Protein AF-A0A5N4ALW7-F1 (afdb_monomer_lite)

Radius of gyration: 18.65 Å; chains: 1; bounding box: 46×39×46 Å

InterPro domains:
  IPR000571 Zinc finger, CCCH-type [PS50103] (1-26)
  IPR001841 Zinc finger, RING-type [PS50089] (107-152)
  IPR017907 Zinc finger, RING-type, conserved site [PS00518] (124-133)

Sequence (162 aa):
MPMCKHFLFSVCRRPENACKHYHRLLRCPTSCGKNLCKFFHLTEALFAEFCSQRRPFLQEIQEEVNRVAYAYLKEGDKELCSAVLTGGQCTAVQCLRCYPKHGLVVCKRCTSFLTRTNTYRLDCCHVVCGDCVEFLPVRVDALMLYECPVCKEYGLPIKLYG

Secondary structure (DSSP, 8-state):
--B-HHHHTT---S-GGG-SSBSS--B-SS---GGG-SSB---HHHHHHHHTT-SSPPHHHHHHHHHHHHHHHTTS-TT--THHHHT-----TT-TTTS--TT--B-TTT-PBP-GGGEEE-TTS-EEEHHHHHT-S---TT--PEEPTTT--EEPPEES--

Foldseek 3Di:
DAADPCLLLVNDPDDQVRDPHHNDAAADPDPDDQQQDLHAPDDPVLVVVLVVVDPDHDPNNLVRLVRNNCNVCVVPPLQGFSCSVNVHDGPRCNHSQPHPPVPWDAALPPRHTDDLQFWWAWPVRDIHGVVLQVPQPDDDDPDSWDQRSPPRDTGDTHRPHD

Organism: Photinus pyralis (NCBI:txid7054)

Structure (mmCIF, N/CA/C/O backbone):
data_AF-A0A5N4ALW7-F1
#
_entry.id   AF-A0A5N4ALW7-F1
#
loop_
_atom_site.group_PDB
_atom_site.id
_atom_site.type_symbol
_atom_site.label_atom_id
_atom_site.label_alt_id
_atom_site.label_comp_id
_atom_site.label_asym_id
_atom_site.label_entity_id
_atom_site.label_seq_id
_atom_site.pdbx_PDB_ins_code
_atom_site.Cartn_x
_atom_site.Cartn_y
_atom_site.Cartn_z
_atom_site.occupancy
_atom_site.B_iso_or_equiv
_atom_site.auth_seq_id
_atom_site.auth_comp_id
_atom_site.auth_asym_id
_atom_site.auth_atom_id
_atom_site.pdbx_PDB_model_num
ATOM 1 N N . MET A 1 1 ? -16.298 13.233 4.092 1.00 70.56 1 MET A N 1
ATOM 2 C CA . MET A 1 1 ? -16.399 11.809 3.691 1.00 70.56 1 MET A CA 1
ATOM 3 C C . MET A 1 1 ? -15.208 11.050 4.276 1.00 70.56 1 MET A C 1
ATOM 5 O O . MET A 1 1 ? -14.123 11.626 4.279 1.00 70.56 1 MET A O 1
ATOM 9 N N . PRO A 1 2 ? -15.375 9.832 4.817 1.00 82.44 2 PRO A N 1
ATOM 10 C CA . PRO A 1 2 ? -14.267 9.087 5.408 1.00 82.44 2 PRO A CA 1
ATOM 11 C C . PRO A 1 2 ? -13.330 8.486 4.349 1.00 82.44 2 PRO A C 1
ATOM 13 O O . PRO A 1 2 ? -13.699 8.311 3.183 1.00 82.44 2 PRO A O 1
ATOM 16 N N . MET A 1 3 ? -12.106 8.169 4.771 1.00 88.56 3 MET A N 1
ATOM 17 C CA . MET A 1 3 ? -11.134 7.423 3.970 1.00 88.56 3 MET A CA 1
ATOM 18 C C . MET A 1 3 ? -11.633 5.993 3.725 1.00 88.56 3 MET A C 1
ATOM 20 O O . MET A 1 3 ? -12.263 5.381 4.588 1.00 88.56 3 MET A O 1
ATOM 24 N N . CYS A 1 4 ? -11.370 5.446 2.540 1.00 86.44 4 CYS A N 1
ATOM 25 C CA . CYS A 1 4 ? -11.761 4.079 2.220 1.00 86.44 4 CYS A CA 1
ATOM 26 C C . CYS A 1 4 ? -10.874 3.084 2.980 1.00 86.44 4 CYS A C 1
ATOM 28 O O . CYS A 1 4 ? -9.683 2.973 2.695 1.00 86.44 4 CYS A O 1
ATOM 30 N N . LYS A 1 5 ? -11.457 2.302 3.900 1.00 85.81 5 LYS A N 1
ATOM 31 C CA . LYS A 1 5 ? -10.729 1.239 4.619 1.00 85.81 5 LYS A CA 1
ATOM 32 C C . LYS A 1 5 ? -10.062 0.258 3.651 1.00 85.81 5 LYS A C 1
ATOM 34 O O . LYS A 1 5 ? -8.880 -0.030 3.762 1.00 85.81 5 LYS A O 1
ATOM 39 N N . HIS A 1 6 ? -10.776 -0.183 2.617 1.00 81.81 6 HIS A N 1
ATOM 40 C CA . HIS A 1 6 ? -10.213 -1.115 1.644 1.00 81.81 6 HIS A CA 1
ATOM 41 C C . HIS A 1 6 ? -9.085 -0.476 0.828 1.00 81.81 6 HIS A C 1
ATOM 43 O O . HIS A 1 6 ? -8.179 -1.187 0.417 1.00 81.81 6 HIS A O 1
ATOM 49 N N . PHE A 1 7 ? -9.111 0.836 0.578 1.00 83.50 7 PHE A N 1
ATOM 50 C CA . PHE A 1 7 ? -7.995 1.532 -0.070 1.00 83.50 7 PHE A CA 1
ATOM 51 C C . PHE A 1 7 ? -6.775 1.552 0.850 1.00 83.50 7 PHE A C 1
ATOM 53 O O . PHE A 1 7 ? -5.692 1.162 0.423 1.00 83.50 7 PHE A O 1
ATOM 60 N N . LEU A 1 8 ? -6.979 1.925 2.118 1.00 82.75 8 LEU A N 1
ATOM 61 C CA . LEU A 1 8 ? -5.936 1.968 3.139 1.00 82.75 8 LEU A CA 1
ATOM 62 C C . LEU A 1 8 ? -5.207 0.614 3.230 1.00 82.75 8 LEU A C 1
ATOM 64 O O . LEU A 1 8 ? -3.989 0.556 3.137 1.00 82.75 8 LEU A O 1
ATOM 68 N N . PHE A 1 9 ? -5.948 -0.493 3.272 1.00 78.12 9 PHE A N 1
ATOM 69 C CA . PHE A 1 9 ? -5.384 -1.849 3.302 1.00 78.12 9 PHE A CA 1
ATOM 70 C C . PHE A 1 9 ? -5.047 -2.436 1.911 1.00 78.12 9 PHE A C 1
ATOM 72 O O . PHE A 1 9 ? -4.796 -3.635 1.779 1.00 78.12 9 PHE A O 1
ATOM 79 N N . SER A 1 10 ? -5.031 -1.610 0.859 1.00 74.75 10 SER A N 1
ATOM 80 C CA . SER A 1 10 ? -4.693 -1.982 -0.529 1.00 74.75 10 SER A CA 1
ATOM 81 C C . SER A 1 10 ? -5.522 -3.137 -1.118 1.00 74.75 10 SER A C 1
ATOM 83 O O . SER A 1 10 ? -5.026 -3.957 -1.892 1.00 74.75 10 SER A O 1
ATOM 85 N N . VAL A 1 11 ? -6.798 -3.211 -0.751 1.00 71.69 11 VAL A N 1
ATOM 86 C CA . VAL A 1 11 ? -7.772 -4.214 -1.210 1.00 71.69 11 VAL A CA 1
ATOM 87 C C . VAL A 1 11 ? -8.839 -3.612 -2.133 1.00 71.69 11 VAL A C 1
ATOM 89 O O . VAL A 1 11 ? -9.456 -4.336 -2.914 1.00 71.69 11 VAL A O 1
ATOM 92 N N . CYS A 1 12 ? -9.085 -2.297 -2.068 1.00 77.44 12 CYS A N 1
ATOM 93 C CA . CYS A 1 12 ? -10.112 -1.660 -2.892 1.00 77.44 12 CYS A CA 1
ATOM 94 C C . CYS A 1 12 ? -9.724 -1.712 -4.372 1.00 77.44 12 CYS A C 1
ATOM 96 O O . CYS A 1 12 ? -8.645 -1.265 -4.751 1.00 77.44 12 CYS A O 1
ATOM 98 N N . ARG A 1 13 ? -10.626 -2.236 -5.208 1.00 75.44 13 ARG A N 1
ATOM 99 C CA . ARG A 1 13 ? -10.452 -2.333 -6.670 1.00 75.44 13 ARG A CA 1
ATOM 100 C C . ARG A 1 13 ? -11.361 -1.399 -7.460 1.00 75.44 13 ARG A C 1
ATOM 102 O O . ARG A 1 13 ? -11.308 -1.389 -8.683 1.00 75.44 13 ARG A O 1
ATOM 109 N N . ARG A 1 14 ? -12.233 -0.654 -6.777 1.00 73.62 14 ARG A N 1
ATOM 110 C CA . ARG A 1 14 ? -13.138 0.281 -7.448 1.00 73.62 14 ARG A CA 1
ATOM 111 C C . ARG A 1 14 ? -12.319 1.453 -8.001 1.00 73.62 14 ARG A C 1
ATOM 113 O O . ARG A 1 14 ? -11.417 1.910 -7.298 1.00 73.62 14 ARG A O 1
ATOM 120 N N . PRO A 1 15 ? -12.635 1.966 -9.199 1.00 73.00 15 PRO A N 1
ATOM 121 C CA . PRO A 1 15 ? -12.159 3.278 -9.623 1.00 73.00 15 PRO A CA 1
ATOM 122 C C . PRO A 1 15 ? -12.505 4.327 -8.559 1.00 73.00 15 PRO A C 1
ATOM 124 O O . PRO A 1 15 ? -13.535 4.198 -7.893 1.00 73.00 15 PRO A O 1
ATOM 127 N N . GLU A 1 16 ? -11.674 5.358 -8.396 1.00 71.62 16 GLU A N 1
ATOM 128 C CA . GLU A 1 16 ? -11.880 6.396 -7.372 1.00 71.62 16 GLU A CA 1
ATOM 129 C C . GLU A 1 16 ? -13.285 7.011 -7.456 1.00 71.62 16 GLU A C 1
ATOM 131 O O . GLU A 1 16 ? -14.008 7.048 -6.463 1.00 71.62 16 GLU A O 1
ATOM 136 N N . ASN A 1 17 ? -13.732 7.326 -8.672 1.00 72.75 17 ASN A N 1
ATOM 137 C CA . ASN A 1 17 ? -15.044 7.919 -8.946 1.00 72.75 17 ASN A CA 1
ATOM 138 C C . ASN A 1 17 ? -16.230 6.969 -8.673 1.00 72.75 17 ASN A C 1
ATOM 140 O O . ASN A 1 17 ? -17.378 7.401 -8.666 1.00 72.75 17 ASN A O 1
ATOM 144 N N . ALA A 1 18 ? -15.972 5.676 -8.450 1.00 81.38 18 ALA A N 1
ATOM 145 C CA . ALA A 1 18 ? -16.978 4.658 -8.139 1.00 81.38 18 ALA A CA 1
ATOM 146 C C . ALA A 1 18 ? -16.963 4.234 -6.657 1.00 81.38 18 ALA A C 1
ATOM 148 O O . ALA A 1 18 ? -17.799 3.435 -6.214 1.00 81.38 18 ALA A O 1
ATOM 149 N N . CYS A 1 19 ? -16.005 4.724 -5.865 1.00 84.56 19 CYS A N 1
ATOM 150 C CA . CYS A 1 19 ? -15.949 4.456 -4.438 1.00 84.56 19 CYS A CA 1
ATOM 151 C C . CYS A 1 19 ? -16.694 5.539 -3.652 1.00 84.56 19 CYS A C 1
ATOM 153 O O . CYS A 1 19 ? -16.431 6.725 -3.793 1.00 84.56 19 CYS A O 1
ATOM 155 N N . LYS A 1 20 ? -17.576 5.130 -2.731 1.00 87.62 20 LYS A N 1
ATOM 156 C CA . LYS A 1 20 ? -18.290 6.051 -1.820 1.00 87.62 20 LYS A CA 1
ATOM 157 C C . LYS A 1 20 ? -17.381 6.693 -0.752 1.00 87.62 20 LYS A C 1
ATOM 159 O O . LYS A 1 20 ? -17.867 7.354 0.156 1.00 87.62 20 LYS A O 1
ATOM 164 N N . HIS A 1 21 ? -16.077 6.434 -0.810 1.00 88.81 21 HIS A N 1
ATOM 165 C CA . HIS A 1 21 ? -15.081 6.816 0.184 1.00 88.81 21 HIS A CA 1
ATOM 166 C C . HIS A 1 21 ? -13.831 7.340 -0.523 1.00 88.81 21 HIS A C 1
ATOM 168 O O . HIS A 1 21 ? -13.524 6.907 -1.631 1.00 88.81 21 HIS A O 1
ATOM 174 N N . TYR A 1 22 ? -13.074 8.219 0.132 1.00 87.69 22 TYR A N 1
ATOM 175 C CA . TYR A 1 22 ? -11.871 8.794 -0.472 1.00 87.69 22 TYR A CA 1
ATOM 176 C C . TYR A 1 22 ? -10.744 7.761 -0.626 1.00 87.69 22 TYR A C 1
ATOM 178 O O . TYR A 1 22 ? -10.418 7.047 0.327 1.00 87.69 22 TYR A O 1
ATOM 186 N N . HIS A 1 23 ? -10.114 7.725 -1.806 1.00 85.56 23 HIS A N 1
ATOM 187 C CA . HIS A 1 23 ? -8.913 6.934 -2.115 1.00 85.56 23 HIS A CA 1
ATOM 188 C C . HIS A 1 23 ? -7.633 7.752 -1.911 1.00 85.56 23 HIS A C 1
ATOM 190 O O . HIS A 1 23 ? -6.752 7.816 -2.760 1.00 85.56 23 HIS A O 1
ATOM 196 N N . ARG A 1 24 ? -7.537 8.412 -0.758 1.00 86.19 24 ARG A N 1
ATOM 197 C CA . ARG A 1 24 ? -6.357 9.181 -0.365 1.00 86.19 24 ARG A CA 1
ATOM 198 C C . ARG A 1 24 ? -6.182 9.138 1.139 1.00 86.19 24 ARG A C 1
ATOM 200 O O . ARG A 1 24 ? -7.160 9.025 1.878 1.00 86.19 24 ARG A O 1
ATOM 207 N N . LEU A 1 25 ? -4.934 9.246 1.575 1.00 88.12 25 LEU A N 1
ATOM 208 C CA . LEU A 1 25 ? -4.594 9.395 2.983 1.00 88.12 25 LEU A CA 1
ATOM 209 C C . LEU A 1 25 ? -5.101 10.759 3.462 1.00 88.12 25 LEU A C 1
ATOM 211 O O . LEU A 1 25 ? -4.984 11.755 2.751 1.00 88.12 25 LEU A O 1
ATOM 215 N N . LEU A 1 26 ? -5.689 10.806 4.656 1.00 90.38 26 LEU A N 1
ATOM 216 C CA . LEU A 1 26 ? -6.284 12.023 5.208 1.00 90.38 26 LEU A CA 1
ATOM 217 C C . LEU A 1 26 ? -5.736 12.287 6.607 1.00 90.38 26 LEU A C 1
ATOM 219 O O . LEU A 1 26 ? -5.780 11.407 7.474 1.00 90.38 26 LEU A O 1
ATOM 223 N N . ARG A 1 27 ? -5.262 13.515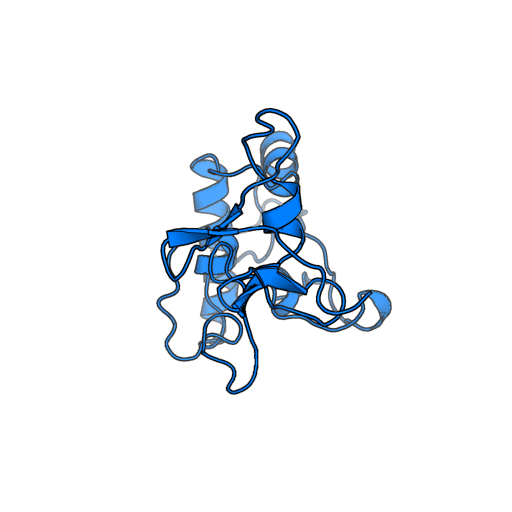 6.828 1.00 92.44 27 ARG A N 1
ATOM 224 C CA . ARG A 1 27 ? -4.917 14.018 8.161 1.00 92.44 27 ARG A CA 1
ATOM 225 C C . ARG A 1 27 ? -6.181 14.297 8.960 1.00 92.44 27 ARG A C 1
ATOM 227 O O . ARG A 1 27 ? -7.237 14.577 8.389 1.00 92.44 27 ARG A O 1
ATOM 234 N N . CYS A 1 28 ? -6.075 14.215 10.280 1.00 91.25 28 CYS A N 1
ATOM 235 C CA . CYS A 1 28 ? -7.176 14.618 11.135 1.00 91.25 28 CYS A CA 1
ATOM 236 C C . CYS A 1 28 ? -7.345 16.144 11.061 1.00 91.25 28 CYS A C 1
ATOM 238 O O . CYS A 1 28 ? -6.364 16.859 11.266 1.00 91.25 28 CYS A O 1
ATOM 240 N N . PRO A 1 29 ? -8.554 16.652 10.769 1.00 82.25 29 PRO A N 1
ATOM 241 C CA . PRO A 1 29 ? -8.794 18.090 10.666 1.00 82.25 29 PRO A CA 1
ATOM 242 C C . PRO A 1 29 ? -8.899 18.788 12.031 1.00 82.25 29 PRO A C 1
ATOM 244 O O . PRO A 1 29 ? -8.863 20.012 12.087 1.00 82.25 29 PRO A O 1
ATOM 247 N N . THR A 1 30 ? -9.051 18.040 13.126 1.00 78.81 30 THR A N 1
ATOM 248 C CA . THR A 1 30 ? -9.220 18.575 14.483 1.00 78.81 30 THR A CA 1
ATOM 249 C C . THR A 1 30 ? -8.325 17.837 15.478 1.00 78.81 30 THR A C 1
ATOM 251 O O . THR A 1 30 ? -8.015 16.661 15.296 1.00 78.81 30 THR A O 1
ATOM 254 N N . SER A 1 31 ? -7.926 18.498 16.569 1.00 66.75 31 SER A N 1
ATOM 255 C CA . SER A 1 31 ? -7.307 17.820 17.720 1.00 66.75 31 SER A CA 1
ATOM 256 C C . SER A 1 31 ? -8.360 16.982 18.445 1.00 66.75 31 SER A C 1
ATOM 258 O O . SER A 1 31 ? -8.981 17.431 19.404 1.00 66.75 31 SER A O 1
ATOM 260 N N . CYS A 1 32 ? -8.615 15.778 17.939 1.00 82.94 32 CYS A N 1
ATOM 261 C CA . CYS A 1 32 ? -9.591 14.853 18.503 1.00 82.94 32 CYS A CA 1
ATOM 262 C C . CYS A 1 32 ? -8.941 13.830 19.454 1.00 82.94 32 CYS A C 1
ATOM 264 O O . CYS A 1 32 ? -7.716 13.699 19.530 1.00 82.94 32 CYS A O 1
ATOM 266 N N . GLY A 1 33 ? -9.773 13.075 20.181 1.00 71.88 33 GLY A N 1
ATOM 267 C CA . GLY A 1 33 ? -9.326 11.964 21.023 1.00 71.88 33 GLY A CA 1
ATOM 268 C C . GLY A 1 33 ? -8.601 10.902 20.190 1.00 71.88 33 GLY A C 1
ATOM 269 O O . GLY A 1 33 ? -9.222 10.167 19.421 1.00 71.88 33 GLY A O 1
ATOM 270 N N . LYS A 1 34 ? -7.272 10.830 20.335 1.00 74.56 34 LYS A N 1
ATOM 271 C CA . LYS A 1 34 ? -6.377 10.122 19.407 1.00 74.56 34 LYS A CA 1
ATOM 272 C C . LYS A 1 34 ? -6.687 8.633 19.227 1.00 74.56 34 LYS A C 1
ATOM 274 O O . LYS A 1 34 ? -6.457 8.097 18.152 1.00 74.56 34 LYS A O 1
ATOM 279 N N . ASN A 1 35 ? -7.228 7.957 20.235 1.00 77.50 35 ASN A N 1
ATOM 280 C CA . ASN A 1 35 ? -7.184 6.492 20.305 1.00 77.50 35 ASN A CA 1
ATOM 281 C C . ASN A 1 35 ? -7.998 5.760 19.224 1.00 77.50 35 ASN A C 1
ATOM 283 O O . ASN A 1 35 ? -7.556 4.717 18.756 1.00 77.50 35 ASN A O 1
ATOM 287 N N . LEU A 1 36 ? -9.148 6.294 18.795 1.00 85.25 36 LEU A N 1
ATOM 288 C CA . LEU A 1 36 ? -10.017 5.651 17.788 1.00 85.25 36 LEU A CA 1
ATOM 289 C C . LEU A 1 36 ? -10.216 6.496 16.524 1.00 85.25 36 LEU A C 1
ATOM 291 O O . LEU A 1 36 ? -11.057 6.187 15.680 1.00 85.25 36 LEU A O 1
ATOM 295 N N . CYS A 1 37 ? -9.437 7.565 16.369 1.00 89.38 37 CYS A N 1
ATOM 296 C CA . CYS A 1 37 ? -9.499 8.398 15.180 1.00 89.38 37 CYS A CA 1
ATOM 297 C C . CYS A 1 37 ? -9.000 7.634 13.946 1.00 89.38 37 CYS A C 1
ATOM 299 O O . CYS A 1 37 ? -7.896 7.092 13.937 1.00 89.38 37 CYS A O 1
ATOM 301 N N . LYS A 1 38 ? -9.780 7.641 12.868 1.00 89.00 38 LYS A N 1
ATOM 302 C CA . LYS A 1 38 ? -9.446 6.962 11.603 1.00 89.00 38 LYS A CA 1
ATOM 303 C C . LYS A 1 38 ? -8.605 7.809 10.640 1.00 89.00 38 LYS A C 1
ATOM 305 O O . LYS A 1 38 ? -8.405 7.423 9.488 1.00 89.00 38 LYS A O 1
ATOM 310 N N . PHE A 1 39 ? -8.159 8.970 11.103 1.00 91.56 39 PHE A N 1
ATOM 311 C CA . PHE A 1 39 ? -7.338 9.923 10.365 1.00 91.56 39 PHE A CA 1
ATOM 312 C C . PHE A 1 39 ? -5.941 9.994 10.975 1.00 91.56 39 PHE A C 1
ATOM 314 O O . PHE A 1 39 ? -5.783 9.702 12.158 1.00 91.56 39 PHE A O 1
ATOM 321 N N . PHE A 1 40 ? -4.950 10.403 10.185 1.00 91.50 40 PHE A N 1
ATOM 322 C CA . PHE A 1 40 ? -3.561 10.511 10.635 1.00 91.50 40 PHE A CA 1
ATOM 323 C C . PHE A 1 40 ? -3.320 11.807 11.429 1.00 91.50 40 PHE A C 1
ATOM 325 O O . PHE A 1 40 ? -3.616 12.903 10.954 1.00 91.50 40 PHE A O 1
ATOM 332 N N . HIS A 1 41 ? -2.730 11.691 12.613 1.00 92.94 41 HIS A N 1
ATOM 333 C CA . HIS A 1 41 ? -2.272 12.761 13.501 1.00 92.94 41 HIS A CA 1
ATOM 334 C C . HIS A 1 41 ? -0.778 13.046 13.322 1.00 92.94 41 HIS A C 1
ATOM 336 O O . HIS A 1 41 ? -0.041 13.212 14.289 1.00 92.94 41 HIS A O 1
ATOM 342 N N . LEU A 1 42 ? -0.332 13.096 12.070 1.00 91.19 42 LEU A N 1
ATOM 343 C CA . LEU A 1 42 ? 1.032 13.477 11.731 1.00 91.19 42 LEU A CA 1
ATOM 344 C C . LEU A 1 42 ? 1.132 14.996 11.552 1.00 91.19 42 LEU A C 1
ATOM 346 O O . LEU A 1 42 ? 0.186 15.657 11.089 1.00 91.19 42 LEU A O 1
ATOM 350 N N . THR A 1 43 ? 2.302 15.544 11.887 1.00 91.81 43 THR A N 1
ATOM 351 C CA . THR A 1 43 ? 2.687 16.893 11.456 1.00 91.81 43 THR A CA 1
ATOM 352 C C . THR A 1 43 ? 2.712 16.951 9.929 1.00 91.81 43 THR A C 1
ATOM 354 O O . THR A 1 43 ? 2.691 15.926 9.249 1.00 91.81 43 THR A O 1
ATOM 357 N N . GLU A 1 44 ? 2.721 18.153 9.362 1.00 91.19 44 GLU A N 1
ATOM 358 C CA . GLU A 1 44 ? 2.725 18.300 7.906 1.00 91.19 44 GLU A CA 1
ATOM 359 C C . GLU A 1 44 ? 3.962 17.664 7.263 1.00 91.19 44 GLU A C 1
ATOM 361 O O . GLU A 1 44 ? 3.826 16.921 6.294 1.00 91.19 44 GLU A O 1
ATOM 366 N N . ALA A 1 45 ? 5.134 17.858 7.874 1.00 90.38 45 ALA A N 1
ATOM 367 C CA . ALA A 1 45 ? 6.387 17.256 7.429 1.00 90.38 45 ALA A CA 1
ATOM 368 C C . ALA A 1 45 ? 6.335 15.718 7.459 1.00 90.38 45 ALA A C 1
ATOM 370 O O . ALA A 1 45 ? 6.583 15.075 6.441 1.00 90.38 45 ALA A O 1
ATOM 371 N N . LEU A 1 46 ? 5.923 15.125 8.586 1.00 90.25 46 LEU A N 1
ATOM 372 C CA . LEU A 1 46 ? 5.826 13.665 8.723 1.00 90.25 46 LEU A CA 1
ATOM 373 C C . LEU A 1 46 ? 4.753 13.070 7.806 1.00 90.25 46 LEU A C 1
ATOM 375 O O . LEU A 1 46 ? 4.901 11.960 7.301 1.00 90.25 46 LEU A 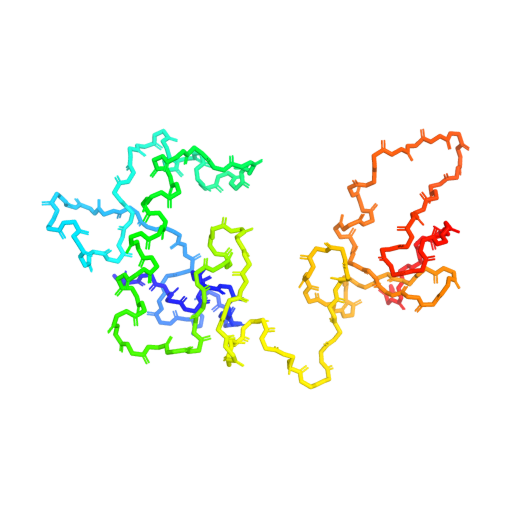O 1
ATOM 379 N N . PHE A 1 47 ? 3.661 13.799 7.567 1.00 91.19 47 PHE A N 1
ATOM 380 C CA . PHE A 1 47 ? 2.620 13.355 6.650 1.00 91.19 47 PHE A CA 1
ATOM 381 C C . PHE A 1 47 ? 3.085 13.396 5.191 1.00 91.19 47 PHE A C 1
ATOM 383 O O . PHE A 1 47 ? 2.761 12.485 4.430 1.00 91.19 47 PHE A O 1
ATOM 390 N N . ALA A 1 48 ? 3.856 14.414 4.801 1.00 87.94 48 ALA A N 1
ATOM 391 C CA . ALA A 1 48 ? 4.471 14.488 3.479 1.00 87.94 48 ALA A CA 1
ATOM 392 C C . ALA A 1 48 ? 5.476 13.343 3.274 1.00 87.94 48 ALA A C 1
ATOM 394 O O . ALA A 1 48 ? 5.442 12.667 2.243 1.00 87.94 48 ALA A O 1
ATOM 395 N N . GLU A 1 49 ? 6.301 13.059 4.284 1.00 85.50 49 GLU A N 1
ATOM 396 C CA . GLU A 1 49 ? 7.216 11.917 4.274 1.00 85.50 49 GLU A CA 1
ATOM 397 C C . GLU A 1 49 ? 6.459 10.589 4.136 1.00 85.50 49 GLU A C 1
ATOM 399 O O . GLU A 1 49 ? 6.763 9.791 3.248 1.00 85.50 49 GLU A O 1
ATOM 404 N N . PHE A 1 50 ? 5.404 10.388 4.929 1.00 85.12 50 PHE A N 1
ATOM 405 C CA . PHE A 1 50 ? 4.539 9.212 4.838 1.00 85.12 50 PHE A CA 1
ATOM 406 C C . PHE A 1 50 ? 3.926 9.046 3.437 1.00 85.12 50 PHE A C 1
ATOM 408 O O . PHE A 1 50 ? 3.962 7.952 2.866 1.00 85.12 50 PHE A O 1
ATOM 415 N N . CYS A 1 51 ? 3.416 10.133 2.847 1.00 81.69 51 CYS A N 1
ATOM 416 C CA . CYS A 1 51 ? 2.856 10.133 1.493 1.00 81.69 51 CYS A CA 1
ATOM 417 C C . CYS A 1 51 ? 3.899 9.813 0.413 1.00 81.69 51 CYS A C 1
ATOM 419 O O . CYS A 1 51 ? 3.541 9.233 -0.609 1.00 81.69 51 CYS A O 1
ATOM 421 N N . SER A 1 52 ? 5.177 10.135 0.642 1.00 77.38 52 SER A N 1
ATOM 422 C CA . SER A 1 52 ? 6.272 9.794 -0.277 1.00 77.38 52 SER A CA 1
ATOM 423 C C . SER A 1 52 ? 6.605 8.294 -0.311 1.00 77.38 52 SER A C 1
ATOM 425 O O . SER A 1 52 ? 7.380 7.858 -1.158 1.00 77.38 52 SER A O 1
ATOM 427 N N . GLN A 1 53 ? 6.028 7.501 0.605 1.00 68.44 53 GLN A N 1
ATOM 428 C CA . GLN A 1 53 ? 6.207 6.050 0.743 1.00 68.44 53 GLN A CA 1
ATOM 429 C C . GLN A 1 53 ? 7.663 5.575 0.891 1.00 68.44 53 GLN A C 1
ATOM 431 O O . GLN A 1 53 ? 7.923 4.375 0.774 1.00 68.44 53 GLN A O 1
ATOM 436 N N . ARG A 1 54 ? 8.609 6.466 1.212 1.00 67.25 54 ARG A N 1
ATOM 437 C CA . ARG A 1 54 ? 9.992 6.085 1.523 1.00 67.25 54 ARG A CA 1
ATOM 438 C C . ARG A 1 54 ? 9.999 5.192 2.768 1.00 67.25 54 ARG A C 1
ATOM 440 O O . ARG A 1 54 ? 9.496 5.573 3.820 1.00 67.25 54 ARG A O 1
ATOM 447 N N . ARG A 1 55 ? 10.494 3.963 2.612 1.00 66.25 55 ARG A N 1
ATOM 448 C CA . ARG A 1 55 ? 10.664 2.978 3.690 1.00 66.25 55 ARG A CA 1
ATOM 449 C C . ARG A 1 55 ? 12.159 2.830 4.012 1.00 66.25 55 ARG A C 1
ATOM 451 O O . ARG A 1 55 ? 12.960 2.947 3.084 1.00 66.25 55 ARG A O 1
ATOM 458 N N . PRO A 1 56 ? 12.535 2.504 5.263 1.00 69.62 56 PRO A N 1
ATOM 459 C CA . PRO A 1 56 ? 11.671 2.319 6.437 1.00 69.62 56 PRO A CA 1
ATOM 460 C C . PRO A 1 56 ? 11.064 3.641 6.927 1.00 69.62 56 PRO A C 1
ATOM 462 O O . PRO A 1 56 ? 11.595 4.710 6.649 1.00 69.62 56 PRO A O 1
ATOM 465 N N . PHE A 1 57 ? 9.931 3.566 7.624 1.00 75.69 57 PHE A N 1
ATOM 466 C CA . PHE A 1 57 ? 9.320 4.748 8.228 1.00 75.69 57 PHE A CA 1
ATOM 467 C C . PHE A 1 57 ? 10.049 5.166 9.502 1.00 75.69 57 PHE A C 1
ATOM 469 O O . PHE A 1 57 ? 10.503 4.308 10.261 1.00 75.69 57 PHE A O 1
ATOM 476 N N . LEU A 1 58 ? 10.061 6.473 9.781 1.00 82.00 58 LEU A N 1
ATOM 477 C CA . LEU A 1 58 ? 10.347 6.977 11.122 1.00 82.00 58 LEU A CA 1
ATOM 478 C C . LEU A 1 58 ? 9.395 6.349 12.144 1.00 82.00 58 LEU A C 1
ATOM 480 O O . LEU A 1 58 ? 8.225 6.084 11.848 1.00 82.00 58 LEU A O 1
ATOM 484 N N . GLN A 1 59 ? 9.892 6.148 13.364 1.00 85.06 59 GLN A N 1
ATOM 485 C CA . GLN A 1 59 ? 9.141 5.504 14.441 1.00 85.06 59 GLN A CA 1
ATOM 486 C C . GLN A 1 59 ? 7.786 6.186 14.692 1.00 85.06 59 GLN A C 1
ATOM 488 O O . GLN A 1 59 ? 6.773 5.503 14.806 1.00 85.06 59 GLN A O 1
ATOM 493 N N . GLU A 1 60 ? 7.736 7.517 14.675 1.00 89.69 60 GLU A N 1
ATOM 494 C CA . GLU A 1 60 ? 6.501 8.289 14.876 1.00 89.69 60 GLU A CA 1
ATOM 495 C C . GLU A 1 60 ? 5.448 8.017 13.788 1.00 89.69 60 GLU A C 1
ATOM 497 O O . GLU A 1 60 ? 4.260 7.856 14.077 1.00 89.69 60 GLU A O 1
ATOM 502 N N . ILE A 1 61 ? 5.879 7.902 12.526 1.00 88.69 61 ILE A N 1
ATOM 503 C CA . ILE A 1 61 ? 4.998 7.522 11.413 1.00 88.69 61 ILE A CA 1
ATOM 504 C C . ILE A 1 61 ? 4.508 6.090 11.626 1.00 88.69 61 ILE A C 1
ATOM 506 O O . ILE A 1 61 ? 3.324 5.805 11.451 1.00 88.69 61 ILE A O 1
ATOM 510 N N . GLN A 1 62 ? 5.402 5.190 12.034 1.00 84.94 62 GLN A N 1
ATOM 511 C CA . GLN A 1 62 ? 5.083 3.787 12.259 1.00 84.94 62 GLN A CA 1
ATOM 512 C C . GLN A 1 62 ? 4.059 3.592 13.391 1.00 84.94 62 GLN A C 1
ATOM 514 O O . GLN A 1 62 ? 3.113 2.813 13.238 1.00 84.94 62 GLN A O 1
ATOM 519 N N . GLU A 1 63 ? 4.209 4.309 14.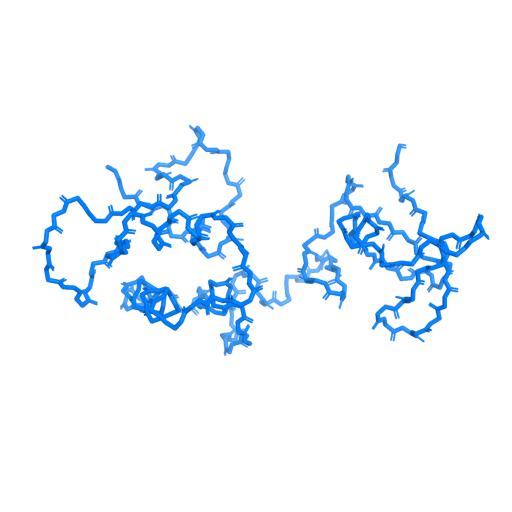502 1.00 87.81 63 GLU A N 1
ATOM 520 C CA . GLU A 1 63 ? 3.272 4.308 15.630 1.00 87.81 63 GLU A CA 1
ATOM 521 C C . GLU A 1 63 ? 1.896 4.832 15.217 1.00 87.81 63 GLU A C 1
ATOM 523 O O . GLU A 1 63 ? 0.869 4.219 15.522 1.00 87.81 63 GLU A O 1
ATOM 528 N N . GLU A 1 64 ? 1.863 5.917 14.449 1.00 91.12 64 GLU A N 1
ATOM 529 C CA . GLU A 1 64 ? 0.612 6.505 13.991 1.00 91.12 64 GLU A CA 1
ATOM 530 C C . GLU A 1 64 ? -0.107 5.616 12.966 1.00 91.12 64 GLU A C 1
ATOM 532 O O . GLU A 1 64 ? -1.327 5.439 13.027 1.00 91.12 64 GLU A O 1
ATOM 537 N N . VAL A 1 65 ? 0.642 4.977 12.065 1.00 86.56 65 VAL A N 1
ATOM 538 C CA . VAL A 1 65 ? 0.117 3.961 11.147 1.00 86.56 65 VAL A CA 1
ATOM 539 C C . VAL A 1 65 ? -0.482 2.783 11.922 1.00 86.56 65 VAL A C 1
ATOM 541 O O . VAL A 1 65 ? -1.592 2.345 11.605 1.00 86.56 65 VAL A O 1
ATOM 544 N N . ASN A 1 66 ? 0.205 2.296 12.961 1.00 85.06 66 ASN A N 1
ATOM 545 C CA . ASN A 1 66 ? -0.293 1.220 13.822 1.00 85.06 66 ASN A CA 1
ATOM 546 C C . ASN A 1 66 ? -1.597 1.617 14.523 1.00 85.06 66 ASN A C 1
ATOM 548 O O . ASN A 1 66 ? -2.556 0.843 14.540 1.00 85.06 66 ASN A O 1
ATOM 552 N N . ARG A 1 67 ? -1.656 2.841 15.054 1.00 90.38 67 ARG A N 1
ATOM 553 C CA . ARG A 1 67 ? -2.834 3.385 15.734 1.00 90.38 67 ARG A CA 1
ATOM 554 C C . ARG A 1 67 ? -4.040 3.480 14.798 1.00 90.38 67 ARG A C 1
ATOM 556 O O . ARG A 1 67 ? -5.129 3.028 15.153 1.00 90.38 67 ARG A O 1
ATOM 563 N N . VAL A 1 68 ? -3.859 4.032 13.595 1.00 88.94 68 VAL A N 1
ATOM 564 C CA . VAL A 1 68 ? -4.931 4.119 12.589 1.00 88.94 68 VAL A CA 1
ATOM 565 C C . VAL A 1 68 ? -5.389 2.721 12.177 1.00 88.94 68 VAL A C 1
ATOM 567 O O . VAL A 1 68 ? -6.592 2.465 12.135 1.00 88.94 68 VAL A O 1
ATOM 570 N N . ALA A 1 69 ? -4.460 1.795 11.924 1.00 83.88 69 ALA A N 1
ATOM 571 C CA . ALA A 1 69 ? -4.805 0.419 11.581 1.00 83.88 69 ALA A CA 1
ATOM 572 C C . ALA A 1 69 ? -5.643 -0.242 12.687 1.00 83.88 69 ALA A C 1
ATOM 574 O O . ALA A 1 69 ? -6.688 -0.822 12.395 1.00 83.88 69 ALA A O 1
ATOM 575 N N . TYR A 1 70 ? -5.246 -0.085 13.953 1.00 85.06 70 TYR A N 1
ATOM 576 C CA . TYR A 1 70 ? -6.015 -0.560 15.103 1.00 85.06 70 TYR A CA 1
ATOM 577 C C . TYR A 1 70 ? -7.426 0.043 15.149 1.00 85.06 70 TYR A C 1
ATOM 579 O O . TYR A 1 70 ? -8.396 -0.690 15.338 1.00 85.06 70 TYR A O 1
ATOM 587 N N . ALA A 1 71 ? -7.566 1.353 14.913 1.00 86.75 71 ALA A N 1
ATOM 588 C CA . ALA A 1 71 ? -8.866 2.025 14.902 1.00 86.75 71 ALA A CA 1
ATOM 589 C C . ALA A 1 71 ? -9.830 1.449 13.845 1.00 86.75 71 ALA A C 1
ATOM 591 O O . ALA A 1 71 ? -11.028 1.358 14.105 1.00 86.75 71 ALA A O 1
ATOM 592 N N . TYR A 1 72 ? -9.325 1.023 12.680 1.00 83.62 72 TYR A N 1
ATOM 593 C CA . TYR A 1 72 ? -10.136 0.334 11.666 1.00 83.62 72 TYR A CA 1
ATOM 594 C C . TYR A 1 72 ? -10.417 -1.134 12.019 1.00 83.62 72 TYR A C 1
ATOM 596 O O . TYR A 1 72 ? -11.528 -1.608 11.801 1.00 83.62 72 TYR A O 1
ATOM 604 N N . LEU A 1 73 ? -9.436 -1.859 12.564 1.00 78.44 73 LEU A N 1
ATOM 605 C CA . LEU A 1 73 ? -9.578 -3.288 12.874 1.00 78.44 73 LEU A CA 1
ATOM 606 C C . LEU A 1 73 ? -10.484 -3.553 14.082 1.00 78.44 73 LEU A C 1
ATOM 608 O O . LEU A 1 73 ? -11.167 -4.576 14.122 1.00 78.44 73 LEU A O 1
ATOM 612 N N . LYS A 1 74 ? -10.544 -2.622 15.043 1.00 81.62 74 LYS A N 1
ATOM 613 C CA . LYS A 1 74 ? -11.423 -2.728 16.217 1.00 81.62 74 LYS A CA 1
ATOM 614 C C . LYS A 1 74 ? -12.907 -2.847 15.841 1.00 81.62 74 LYS A C 1
ATOM 616 O O . LYS A 1 74 ? -13.677 -3.416 16.606 1.00 81.62 74 LYS A O 1
ATOM 621 N N . GLU A 1 75 ? -13.308 -2.372 14.661 1.00 73.75 75 GLU A N 1
ATOM 622 C CA . GLU A 1 75 ? -14.691 -2.463 14.167 1.00 73.75 75 GLU A CA 1
ATOM 623 C C . GLU A 1 75 ? -15.082 -3.851 13.627 1.00 73.75 75 GLU A C 1
ATOM 625 O O . GLU A 1 75 ? -16.182 -4.014 13.106 1.00 73.75 75 GLU A O 1
ATOM 630 N N . GLY A 1 76 ? -14.223 -4.867 13.777 1.00 62.28 76 GLY A N 1
ATOM 631 C CA . GLY A 1 76 ? -14.586 -6.270 13.540 1.00 62.28 76 GLY A CA 1
ATOM 632 C C . GLY A 1 76 ? -14.176 -6.834 12.180 1.00 62.28 76 GLY A C 1
ATOM 633 O O . GLY A 1 76 ? -14.559 -7.954 11.848 1.00 62.28 76 GLY A O 1
ATOM 634 N N . ASP A 1 77 ? -13.365 -6.111 11.408 1.00 69.44 77 ASP A N 1
ATOM 635 C CA . ASP A 1 77 ? -12.944 -6.516 10.063 1.00 69.44 77 ASP A CA 1
ATOM 636 C C . ASP A 1 77 ? -11.707 -7.433 10.108 1.00 69.44 77 ASP A C 1
ATOM 638 O O . ASP A 1 77 ? -10.583 -7.041 9.785 1.00 69.44 77 ASP A O 1
ATOM 642 N N . LYS A 1 78 ? -11.915 -8.679 10.554 1.00 67.19 78 LYS A N 1
ATOM 643 C CA . LYS A 1 78 ? -10.853 -9.689 10.770 1.00 67.19 78 LYS A CA 1
ATOM 644 C C . LYS A 1 78 ? -10.084 -10.077 9.498 1.00 67.19 78 LYS A C 1
ATOM 646 O O . LYS A 1 78 ? -9.033 -10.708 9.584 1.00 67.19 78 LYS A O 1
ATOM 651 N N . GLU A 1 79 ? -10.594 -9.702 8.328 1.00 67.38 79 GLU A N 1
ATOM 652 C CA . GLU A 1 79 ? -9.993 -9.997 7.027 1.00 67.38 79 GLU A CA 1
ATOM 653 C C . GLU A 1 79 ? -9.008 -8.904 6.552 1.00 67.38 79 GLU A C 1
ATOM 655 O O . GLU A 1 79 ? -8.327 -9.064 5.536 1.00 67.38 79 GLU A O 1
ATOM 660 N N . LEU A 1 80 ? -8.888 -7.778 7.263 1.00 72.19 80 LEU A N 1
ATOM 661 C CA . LEU A 1 80 ? -7.902 -6.730 6.973 1.00 72.19 80 LEU A CA 1
ATOM 662 C C . LEU A 1 80 ? -6.653 -6.924 7.848 1.00 72.19 80 LEU A C 1
ATOM 664 O O . LEU A 1 80 ? -6.747 -7.306 9.010 1.00 72.19 80 LEU A O 1
ATOM 668 N N . CYS A 1 81 ? -5.458 -6.675 7.300 1.00 71.44 81 CYS A N 1
ATOM 669 C CA . CYS A 1 81 ? -4.198 -6.844 8.034 1.00 71.44 81 CYS A CA 1
ATOM 670 C C . CYS A 1 81 ? -3.327 -5.588 7.976 1.00 71.44 81 CYS A C 1
ATOM 672 O O . CYS A 1 81 ? -3.016 -5.093 6.892 1.00 71.44 81 CYS A O 1
ATOM 674 N N . SER A 1 82 ? -2.872 -5.117 9.140 1.00 69.44 82 SER A N 1
ATOM 675 C CA . SER A 1 82 ? -1.993 -3.948 9.284 1.00 69.44 82 SER A CA 1
ATOM 676 C C . SER A 1 82 ? -0.620 -4.117 8.635 1.00 69.44 82 SER A C 1
ATOM 678 O O . SER A 1 82 ? -0.023 -3.113 8.269 1.00 69.44 82 SER A O 1
ATOM 680 N N . ALA A 1 83 ? -0.153 -5.348 8.403 1.00 65.00 83 ALA A N 1
ATOM 681 C CA . ALA A 1 83 ? 1.133 -5.646 7.762 1.00 65.00 83 ALA A CA 1
ATOM 682 C C . ALA A 1 83 ? 1.353 -4.892 6.440 1.00 65.00 83 ALA A C 1
ATOM 684 O O . ALA A 1 83 ? 2.449 -4.434 6.139 1.00 65.00 83 ALA A O 1
ATOM 685 N N . VAL A 1 84 ? 0.275 -4.690 5.682 1.00 62.28 84 VAL A N 1
ATOM 686 C CA . VAL A 1 84 ? 0.254 -3.898 4.446 1.00 62.28 84 VAL A CA 1
ATOM 687 C C . VAL A 1 84 ? 0.676 -2.447 4.668 1.00 62.28 84 VAL A C 1
ATOM 689 O O . VAL A 1 84 ? 1.385 -1.865 3.852 1.00 62.28 84 VAL A O 1
ATOM 692 N N . LEU A 1 85 ? 0.209 -1.859 5.761 1.00 65.06 85 LEU A N 1
ATOM 693 C CA . LEU A 1 85 ? 0.463 -0.470 6.106 1.00 65.06 85 LEU A CA 1
ATOM 694 C C . LEU A 1 85 ? 1.846 -0.300 6.729 1.00 65.06 85 LEU A C 1
ATOM 696 O O . LEU A 1 85 ? 2.525 0.692 6.480 1.00 65.06 85 LEU A O 1
ATOM 700 N N . THR A 1 86 ? 2.279 -1.285 7.505 1.00 59.56 86 THR A N 1
ATOM 701 C CA . THR A 1 86 ? 3.504 -1.227 8.306 1.00 59.56 86 THR A CA 1
ATOM 702 C C . THR A 1 86 ? 4.721 -1.802 7.583 1.00 59.56 86 THR A C 1
ATOM 704 O O . THR A 1 86 ? 5.840 -1.636 8.047 1.00 59.56 86 THR A O 1
ATOM 707 N N . GLY A 1 87 ? 4.529 -2.472 6.440 1.00 56.94 87 GLY A N 1
ATOM 708 C CA . GLY A 1 87 ? 5.589 -3.239 5.777 1.00 56.94 87 GLY A CA 1
ATOM 709 C C . GLY A 1 87 ? 6.026 -4.481 6.566 1.00 56.94 87 GLY A C 1
ATOM 710 O O . GLY A 1 87 ? 7.058 -5.065 6.252 1.00 56.94 87 GLY A O 1
ATOM 711 N N . GLY A 1 88 ? 5.268 -4.865 7.598 1.00 56.44 88 GLY A N 1
ATOM 712 C CA . GLY A 1 88 ? 5.541 -6.029 8.435 1.00 56.44 88 GLY A CA 1
ATOM 713 C C . GLY A 1 88 ? 5.018 -7.340 7.845 1.00 56.44 88 GLY A C 1
ATOM 714 O O . GLY A 1 88 ? 4.511 -7.402 6.724 1.00 56.44 88 GLY A O 1
ATOM 715 N N . GLN A 1 89 ? 5.107 -8.409 8.634 1.00 51.78 89 GLN A N 1
ATOM 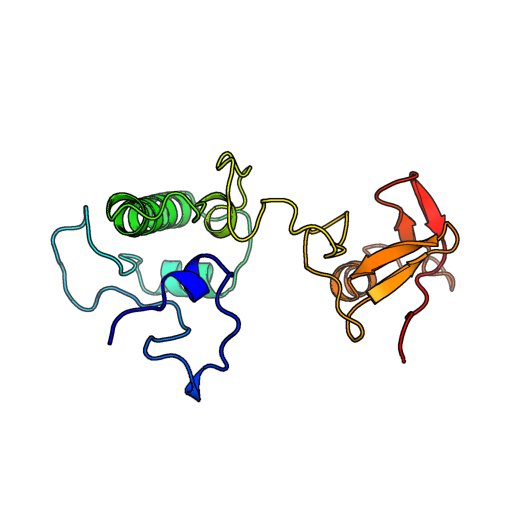716 C CA . GLN A 1 89 ? 4.609 -9.729 8.251 1.00 51.78 89 GLN A CA 1
ATOM 717 C C . GLN A 1 89 ? 3.106 -9.863 8.542 1.00 51.78 89 GLN A C 1
ATOM 719 O O . GLN A 1 89 ? 2.631 -9.506 9.620 1.00 51.78 89 GLN A O 1
ATOM 724 N N . CYS A 1 90 ? 2.341 -10.379 7.575 1.00 62.66 90 CYS A N 1
ATOM 725 C CA . CYS A 1 90 ? 0.908 -10.619 7.743 1.00 62.66 90 CYS A CA 1
ATOM 726 C C . CYS A 1 90 ? 0.657 -11.826 8.653 1.00 62.66 90 CYS A C 1
ATOM 728 O O . CYS A 1 90 ? 1.106 -12.928 8.353 1.00 62.66 90 CYS A O 1
ATOM 730 N N . THR A 1 91 ? -0.101 -11.622 9.730 1.00 57.72 91 THR A N 1
ATOM 731 C CA . THR A 1 91 ? -0.500 -12.675 10.681 1.00 57.72 91 THR A CA 1
ATOM 732 C C . THR A 1 91 ? -1.972 -13.082 10.548 1.00 57.72 91 THR A C 1
ATOM 734 O O . THR A 1 91 ? -2.430 -13.996 11.229 1.00 57.72 91 THR A O 1
ATOM 737 N N . ALA A 1 92 ? -2.737 -12.414 9.676 1.00 59.50 92 ALA A N 1
ATOM 738 C CA . ALA A 1 92 ? -4.166 -12.661 9.516 1.00 59.50 92 ALA A CA 1
ATOM 739 C C . ALA A 1 92 ? -4.425 -13.855 8.584 1.00 59.50 92 ALA A C 1
ATOM 741 O O . ALA A 1 92 ? -4.182 -13.786 7.378 1.00 59.50 92 ALA A O 1
ATOM 742 N N . VAL A 1 93 ? -4.989 -14.923 9.155 1.00 56.69 93 VAL A N 1
ATOM 743 C CA . VAL A 1 93 ? -5.262 -16.211 8.490 1.00 56.69 93 VAL A CA 1
ATOM 744 C C . VAL A 1 93 ? -6.227 -16.090 7.306 1.00 56.69 93 VAL A C 1
ATOM 746 O O . VAL A 1 93 ? -6.207 -16.954 6.448 1.00 56.69 93 VAL A O 1
ATOM 749 N N . GLN A 1 94 ? -7.044 -15.035 7.221 1.00 60.75 94 GLN A N 1
ATOM 750 C CA . GLN A 1 94 ? -8.017 -14.798 6.139 1.00 60.75 94 GLN A CA 1
ATOM 751 C C . GLN A 1 94 ? -7.836 -13.416 5.490 1.00 60.75 94 GLN A C 1
ATOM 753 O O . GLN A 1 94 ? -8.795 -12.776 5.069 1.00 60.75 94 GLN A O 1
ATOM 758 N N . CYS A 1 95 ? -6.604 -12.899 5.441 1.00 63.97 95 CYS A N 1
ATOM 759 C CA . CYS A 1 95 ? -6.371 -11.555 4.921 1.00 63.97 95 CYS A CA 1
ATOM 760 C C . CYS A 1 95 ? -6.849 -11.397 3.463 1.00 63.97 95 CYS A C 1
ATOM 762 O O . CYS A 1 95 ? -6.307 -12.039 2.571 1.00 63.97 95 CYS A O 1
ATOM 764 N N . LEU A 1 96 ? -7.746 -10.454 3.159 1.00 61.88 96 LEU A N 1
ATOM 765 C CA . LEU A 1 96 ? -8.226 -10.215 1.786 1.00 61.88 96 LEU A CA 1
ATOM 766 C C . LEU A 1 96 ? -7.115 -9.878 0.775 1.00 61.88 96 LEU A C 1
ATOM 768 O O . LEU A 1 96 ? -7.339 -9.953 -0.439 1.00 61.88 96 LEU A O 1
ATOM 772 N N . ARG A 1 97 ? -5.936 -9.466 1.258 1.00 63.00 97 ARG A N 1
ATOM 773 C CA . ARG A 1 97 ? -4.740 -9.224 0.444 1.00 63.00 97 ARG A CA 1
ATOM 774 C C . ARG A 1 97 ? -3.725 -10.369 0.508 1.00 63.00 97 ARG A C 1
ATOM 776 O O . ARG A 1 97 ? -3.195 -10.724 -0.540 1.00 63.00 97 ARG A O 1
ATOM 783 N N . CYS A 1 98 ? -3.428 -10.895 1.696 1.00 55.06 98 CYS A N 1
ATOM 784 C CA . CYS A 1 98 ? -2.332 -11.850 1.910 1.00 55.06 98 CYS A CA 1
ATOM 785 C C . CYS A 1 98 ? -2.773 -13.319 1.933 1.00 55.06 98 CYS A C 1
ATOM 787 O O . CYS A 1 98 ? -1.926 -14.195 1.778 1.00 55.06 98 CYS A O 1
ATOM 789 N N . TYR A 1 99 ? -4.066 -13.602 2.108 1.00 55.06 99 TYR A N 1
ATOM 790 C CA . TYR A 1 99 ? -4.594 -14.946 1.912 1.00 55.06 99 TYR A CA 1
ATOM 791 C C . TYR A 1 99 ? -4.345 -15.356 0.459 1.00 55.06 99 TYR A C 1
ATOM 793 O O . TYR A 1 99 ? -4.546 -14.526 -0.438 1.00 55.06 99 TYR A O 1
ATOM 801 N N . PRO A 1 100 ? -3.920 -16.601 0.188 1.00 48.72 100 PRO A N 1
ATOM 802 C CA . PRO A 1 100 ? -3.824 -17.091 -1.173 1.00 48.72 100 PRO A CA 1
ATOM 803 C C . PRO A 1 100 ? -5.217 -17.045 -1.804 1.00 48.72 100 PRO A C 1
ATOM 805 O O . PRO A 1 100 ? -6.058 -17.914 -1.588 1.00 48.72 100 PRO A O 1
ATOM 808 N N . LYS A 1 101 ? -5.482 -16.009 -2.604 1.00 50.84 101 LYS A N 1
ATOM 809 C CA . LYS A 1 101 ? -6.597 -16.031 -3.545 1.00 50.84 101 LYS A CA 1
ATOM 810 C C . LYS A 1 101 ? -6.264 -17.131 -4.539 1.00 50.84 101 LYS A C 1
ATOM 812 O O . LYS A 1 101 ? -5.408 -16.926 -5.399 1.00 50.84 101 LYS A O 1
ATOM 817 N N . HIS A 1 102 ? -6.870 -18.306 -4.368 1.00 42.19 102 HIS A N 1
ATOM 818 C CA . HIS A 1 102 ? -6.762 -19.404 -5.323 1.00 42.19 102 HIS A CA 1
ATOM 819 C C . HIS A 1 102 ? -6.896 -18.838 -6.747 1.00 42.19 102 HIS A C 1
ATOM 821 O O . HIS A 1 102 ? -7.879 -18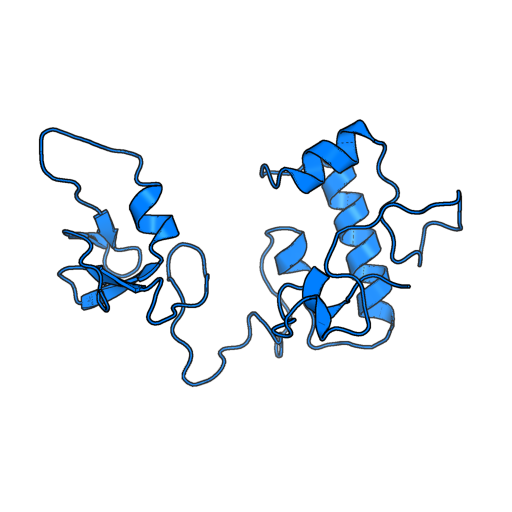.171 -7.064 1.00 42.19 102 HIS A O 1
ATOM 827 N N . GLY A 1 103 ? -5.858 -19.027 -7.566 1.00 51.00 103 GLY A N 1
ATOM 828 C CA . GLY A 1 103 ? -5.820 -18.566 -8.957 1.00 51.00 103 GLY A CA 1
ATOM 829 C C . GLY A 1 103 ? -5.178 -17.198 -9.232 1.00 51.00 103 GLY A C 1
ATOM 830 O O . GLY A 1 103 ? -5.065 -16.841 -10.401 1.00 51.00 103 GLY A O 1
ATOM 831 N N . LEU A 1 104 ? -4.719 -16.432 -8.230 1.00 58.56 104 LEU A N 1
ATOM 832 C CA . LEU A 1 104 ? -3.961 -15.194 -8.480 1.00 58.56 104 LEU A CA 1
ATOM 833 C C . LEU A 1 104 ? -2.455 -15.404 -8.327 1.00 58.56 104 LEU A C 1
A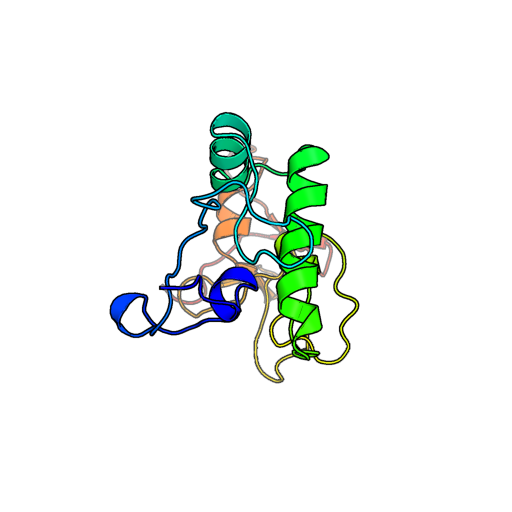TOM 835 O O . LEU A 1 104 ? -1.962 -15.766 -7.259 1.00 58.56 104 LEU A O 1
ATOM 839 N N . VAL A 1 105 ? -1.713 -15.117 -9.396 1.00 67.06 105 VAL A N 1
ATOM 840 C CA . VAL A 1 105 ? -0.250 -15.175 -9.394 1.00 67.06 105 VAL A CA 1
ATOM 841 C C . VAL A 1 105 ? 0.308 -13.858 -8.843 1.00 67.06 105 VAL A C 1
ATOM 843 O O . VAL A 1 105 ? -0.141 -12.773 -9.212 1.00 67.06 105 VAL A O 1
ATOM 846 N N . VAL A 1 106 ? 1.274 -13.943 -7.929 1.00 77.50 106 VAL A N 1
ATOM 847 C CA . VAL A 1 106 ? 1.929 -12.786 -7.296 1.00 77.50 106 VAL A CA 1
ATOM 848 C C . VAL A 1 106 ? 3.426 -12.803 -7.575 1.00 77.50 106 VAL A C 1
ATOM 850 O O . VAL A 1 106 ? 4.032 -13.871 -7.686 1.00 77.50 106 VAL A O 1
ATOM 853 N N . CYS A 1 107 ? 4.034 -11.621 -7.650 1.00 80.94 107 CYS A N 1
ATOM 854 C CA . CYS A 1 107 ? 5.476 -11.467 -7.753 1.00 80.94 107 CYS A CA 1
ATOM 855 C C . CYS A 1 107 ? 6.129 -12.024 -6.487 1.00 80.94 107 CYS A C 1
ATOM 857 O O . CYS A 1 107 ? 5.857 -11.557 -5.382 1.00 80.94 107 CYS A O 1
ATOM 859 N N . LYS A 1 108 ? 7.028 -12.997 -6.630 1.00 75.19 108 LYS A N 1
ATOM 860 C CA . LYS A 1 108 ? 7.695 -13.629 -5.481 1.00 75.19 108 LYS A CA 1
ATOM 861 C C . LYS A 1 108 ? 8.751 -12.746 -4.809 1.00 75.19 108 LYS A C 1
ATOM 863 O O . LYS A 1 108 ? 9.199 -13.085 -3.723 1.00 75.19 108 LYS A O 1
ATOM 868 N N . ARG A 1 109 ? 9.114 -11.609 -5.418 1.00 79.19 109 ARG A N 1
ATOM 869 C CA . ARG A 1 109 ? 10.030 -10.622 -4.826 1.00 79.19 109 ARG A CA 1
ATOM 870 C C . ARG A 1 109 ? 9.306 -9.580 -3.973 1.00 79.19 109 ARG A C 1
ATOM 872 O O . ARG A 1 109 ? 9.681 -9.375 -2.829 1.00 79.19 109 ARG A O 1
ATOM 879 N N . CYS A 1 110 ? 8.282 -8.923 -4.519 1.00 76.56 110 CYS A N 1
ATOM 880 C CA . CYS A 1 110 ? 7.613 -7.791 -3.860 1.00 76.56 110 CYS A CA 1
ATOM 881 C C . CYS A 1 110 ? 6.166 -8.073 -3.436 1.00 76.56 110 CYS A C 1
ATOM 883 O O . CYS A 1 110 ? 5.512 -7.201 -2.871 1.00 76.56 110 CYS A O 1
ATOM 885 N N . THR A 1 111 ? 5.643 -9.273 -3.708 1.00 77.62 111 THR A N 1
ATOM 886 C CA . THR A 1 111 ? 4.261 -9.707 -3.417 1.00 77.62 111 THR A CA 1
ATOM 887 C C . THR A 1 111 ? 3.155 -8.950 -4.164 1.00 77.62 111 THR A C 1
ATOM 889 O O . THR A 1 111 ? 1.971 -9.196 -3.926 1.00 77.62 111 THR A O 1
ATOM 892 N N . SER A 1 112 ? 3.506 -8.069 -5.107 1.00 76.88 112 SER A N 1
ATOM 893 C CA . SER A 1 112 ? 2.546 -7.407 -5.996 1.00 76.88 112 SER A CA 1
ATOM 894 C C . SER A 1 112 ? 1.784 -8.421 -6.848 1.00 76.88 112 SER A C 1
ATOM 896 O O . SER A 1 112 ? 2.341 -9.425 -7.294 1.00 76.88 112 SER A O 1
ATOM 898 N N . PHE A 1 113 ? 0.505 -8.154 -7.105 1.00 82.38 113 PHE A N 1
ATOM 899 C CA . PHE A 1 113 ? -0.302 -8.987 -7.997 1.00 82.38 113 PHE A CA 1
ATOM 900 C C . PHE A 1 113 ? 0.196 -8.879 -9.436 1.00 82.38 113 PHE A C 1
ATOM 902 O O . PHE A 1 113 ? 0.401 -7.775 -9.939 1.00 82.38 113 PHE A O 1
ATOM 909 N N . LEU A 1 114 ? 0.342 -10.023 -10.099 1.00 77.88 114 LEU A N 1
ATOM 910 C CA . LEU A 1 114 ? 0.723 -10.081 -11.501 1.00 77.88 114 LEU A CA 1
ATOM 911 C C . LEU A 1 114 ? -0.531 -9.960 -12.366 1.00 77.88 114 LEU A C 1
ATOM 913 O O . LEU A 1 114 ? -1.470 -10.749 -12.258 1.00 77.88 114 LEU A O 1
ATOM 917 N N . THR A 1 115 ? -0.560 -8.931 -13.203 1.00 81.88 115 THR A N 1
ATOM 918 C CA . THR A 1 115 ? -1.605 -8.687 -14.204 1.00 81.88 115 THR A CA 1
ATOM 919 C C . THR A 1 115 ? -1.021 -8.898 -15.593 1.00 81.88 115 THR A C 1
ATOM 921 O O . THR A 1 115 ? 0.193 -8.807 -15.765 1.00 81.88 115 THR A O 1
ATOM 924 N N . ARG A 1 116 ? -1.858 -9.094 -16.620 1.00 74.50 116 ARG A N 1
ATOM 925 C CA . ARG A 1 116 ? -1.373 -9.186 -18.012 1.00 74.50 116 ARG A CA 1
ATOM 926 C C . ARG A 1 116 ? -0.407 -8.046 -18.367 1.00 74.50 116 ARG A C 1
ATOM 928 O O . ARG A 1 116 ? 0.633 -8.287 -18.952 1.00 74.50 116 ARG A O 1
ATOM 935 N N . THR A 1 117 ? -0.696 -6.828 -17.924 1.00 79.56 117 THR A N 1
ATOM 936 C CA . THR A 1 117 ? 0.095 -5.632 -18.245 1.00 79.56 117 THR A CA 1
ATOM 937 C C . THR A 1 117 ? 1.404 -5.485 -17.463 1.00 79.56 117 THR A C 1
ATOM 939 O O . THR A 1 117 ? 2.280 -4.754 -17.914 1.00 79.56 117 THR A O 1
ATOM 942 N N . ASN A 1 118 ? 1.547 -6.159 -16.317 1.00 84.38 118 ASN A N 1
ATOM 943 C CA . ASN A 1 118 ? 2.680 -6.011 -15.396 1.00 84.38 118 ASN A CA 1
ATOM 944 C C . ASN A 1 118 ? 3.375 -7.358 -15.109 1.00 84.38 118 ASN A C 1
ATOM 946 O O . ASN A 1 118 ? 3.915 -7.552 -14.026 1.00 84.38 118 ASN A O 1
ATOM 950 N N . THR A 1 119 ? 3.316 -8.330 -16.026 1.00 84.56 119 THR A N 1
ATOM 951 C CA . THR A 1 119 ? 3.958 -9.644 -15.831 1.00 84.56 119 THR A CA 1
ATOM 952 C C . THR A 1 119 ? 5.117 -9.843 -16.795 1.00 84.56 119 THR A C 1
ATOM 954 O O . THR A 1 119 ? 4.954 -9.759 -18.013 1.00 84.56 119 THR A O 1
ATOM 957 N N . TYR A 1 120 ? 6.269 -10.191 -16.233 1.00 86.94 120 TYR A N 1
ATOM 958 C CA . TYR A 1 120 ? 7.455 -10.631 -16.952 1.00 86.94 120 TYR A CA 1
ATOM 959 C C . TYR A 1 120 ? 7.753 -12.082 -16.581 1.00 86.94 120 TYR A C 1
ATOM 961 O O . TYR A 1 120 ? 7.534 -12.492 -15.440 1.00 86.94 120 TYR A O 1
ATOM 969 N N . ARG A 1 121 ? 8.240 -12.861 -17.544 1.00 83.75 121 ARG A N 1
ATOM 970 C CA . ARG A 1 121 ? 8.730 -14.229 -17.366 1.00 83.75 121 ARG A CA 1
ATOM 971 C C . ARG A 1 121 ? 10.245 -14.239 -17.506 1.00 83.75 121 ARG A C 1
ATOM 973 O O . ARG A 1 121 ? 10.771 -13.639 -18.434 1.00 83.75 121 ARG A O 1
ATOM 980 N N . LEU A 1 122 ? 10.914 -14.932 -16.597 1.00 80.69 122 LEU A N 1
ATOM 981 C CA . LEU A 1 122 ? 12.345 -15.224 -16.669 1.00 80.69 122 LEU A CA 1
ATOM 982 C C . LEU A 1 122 ? 12.590 -16.500 -17.484 1.00 80.69 122 LEU A C 1
ATOM 984 O O . LEU A 1 122 ? 11.672 -17.301 -17.661 1.00 80.69 122 LEU A O 1
ATOM 988 N N . ASP A 1 123 ? 13.829 -16.739 -17.904 1.00 76.94 123 ASP A N 1
ATOM 989 C CA . ASP A 1 123 ? 14.211 -17.951 -18.652 1.00 76.94 123 ASP A CA 1
ATOM 990 C C . ASP A 1 123 ? 13.862 -19.247 -17.899 1.00 76.94 123 ASP A C 1
ATOM 992 O O . ASP A 1 123 ? 13.368 -20.210 -18.483 1.00 76.94 123 ASP A O 1
ATOM 996 N N . CYS A 1 124 ? 13.958 -19.223 -16.568 1.00 73.69 124 CYS A N 1
ATOM 997 C CA . CYS A 1 124 ? 13.538 -20.306 -15.674 1.00 73.69 124 CYS A CA 1
ATOM 998 C C . CYS A 1 124 ? 12.008 -20.457 -15.527 1.00 73.69 124 CYS A C 1
ATOM 1000 O O . CYS A 1 124 ? 11.523 -21.097 -14.594 1.00 73.69 124 CYS A O 1
ATOM 1002 N N . CYS A 1 125 ? 11.225 -19.818 -16.401 1.00 72.06 125 CYS A N 1
ATOM 1003 C CA . CYS A 1 125 ? 9.760 -19.809 -16.457 1.00 72.06 125 CYS A CA 1
ATOM 1004 C C . CYS A 1 125 ? 9.021 -19.213 -15.245 1.00 72.06 125 CYS A C 1
ATOM 1006 O O . CYS A 1 125 ? 7.791 -19.124 -15.259 1.00 72.06 125 CYS A O 1
ATOM 1008 N N . HIS A 1 126 ? 9.732 -18.736 -14.225 1.00 77.19 126 HIS A N 1
ATOM 1009 C CA . HIS A 1 126 ? 9.130 -18.004 -13.116 1.00 77.19 126 HIS A CA 1
ATOM 1010 C C . HIS A 1 126 ? 8.717 -16.591 -13.535 1.00 77.19 126 HIS A C 1
ATOM 1012 O O . HIS A 1 126 ? 9.336 -15.969 -14.400 1.00 77.19 126 HIS A O 1
ATOM 1018 N N . VAL A 1 127 ? 7.668 -16.073 -12.894 1.00 80.94 127 VAL A N 1
ATOM 1019 C CA . VAL A 1 127 ? 7.101 -14.759 -13.209 1.00 80.94 127 VAL A CA 1
ATOM 1020 C C . VAL A 1 127 ? 7.347 -13.725 -12.115 1.00 80.94 127 VAL A C 1
ATOM 1022 O O . VAL A 1 127 ? 7.319 -14.021 -10.917 1.00 80.94 127 VAL A O 1
ATOM 1025 N N . VAL A 1 128 ? 7.570 -12.488 -12.546 1.00 84.06 128 VAL A N 1
ATOM 1026 C CA . VAL A 1 128 ? 7.860 -11.318 -11.709 1.00 84.06 128 VAL A CA 1
ATOM 1027 C C . VAL A 1 128 ? 7.107 -10.095 -12.236 1.00 84.06 128 VAL A C 1
ATOM 1029 O O . VAL A 1 128 ? 6.625 -10.104 -13.371 1.00 84.06 128 VAL A O 1
ATOM 1032 N N . CYS A 1 129 ? 6.956 -9.056 -11.409 1.00 87.44 129 CYS A N 1
ATOM 1033 C CA . CYS A 1 129 ? 6.337 -7.813 -11.869 1.00 87.44 129 CYS A CA 1
ATOM 1034 C C . CYS A 1 129 ? 7.346 -6.925 -12.605 1.00 87.44 129 CYS A C 1
ATOM 1036 O O . CYS A 1 129 ? 8.543 -6.980 -12.321 1.00 87.44 129 CYS A O 1
ATOM 1038 N N . GLY A 1 130 ? 6.848 -6.097 -13.519 1.00 84.25 130 GLY A N 1
ATOM 1039 C CA . GLY A 1 130 ? 7.614 -5.089 -14.250 1.00 84.25 130 GLY A CA 1
ATOM 1040 C C . GLY A 1 130 ? 8.321 -4.105 -13.332 1.00 84.25 130 GLY A C 1
ATOM 1041 O O . GLY A 1 130 ? 9.493 -3.835 -13.553 1.00 84.25 130 GLY A O 1
ATOM 1042 N N . ASP A 1 131 ? 7.691 -3.699 -12.225 1.00 83.69 131 ASP A N 1
ATOM 1043 C CA . ASP A 1 131 ? 8.353 -2.834 -11.239 1.00 83.69 131 ASP A CA 1
ATOM 1044 C C . ASP A 1 131 ? 9.665 -3.476 -10.740 1.00 83.69 131 ASP A C 1
ATOM 1046 O O . ASP A 1 131 ? 10.724 -2.859 -10.745 1.00 83.69 131 ASP A O 1
ATOM 1050 N N . CYS A 1 132 ? 9.652 -4.767 -10.381 1.00 79.06 132 CYS A N 1
ATOM 1051 C CA . CYS A 1 132 ? 10.866 -5.461 -9.936 1.00 79.06 132 CYS A CA 1
ATOM 1052 C C . CYS A 1 132 ? 11.936 -5.590 -11.026 1.00 79.06 132 CYS A C 1
ATOM 1054 O O . CYS A 1 132 ? 13.111 -5.721 -10.686 1.00 79.06 132 CYS A O 1
ATOM 1056 N N . VAL A 1 133 ? 11.536 -5.592 -12.296 1.00 79.31 133 VAL A N 1
ATOM 1057 C CA . VAL A 1 133 ? 12.443 -5.631 -13.448 1.00 79.31 133 VAL A CA 1
ATOM 1058 C C . VAL A 1 133 ? 13.067 -4.256 -13.693 1.00 79.31 133 VAL A C 1
ATOM 1060 O O . VAL A 1 133 ? 14.268 -4.170 -13.932 1.00 79.31 133 VAL A O 1
ATOM 1063 N N . GLU A 1 134 ? 12.283 -3.184 -13.590 1.00 76.00 134 GLU A N 1
ATOM 1064 C CA . GLU A 1 134 ? 12.739 -1.805 -13.803 1.00 76.00 134 GLU A CA 1
ATOM 1065 C C . GLU A 1 134 ? 13.704 -1.324 -12.706 1.00 76.00 134 GLU A C 1
ATOM 1067 O O . GLU A 1 134 ? 14.646 -0.590 -12.998 1.00 76.00 134 GLU A O 1
ATOM 1072 N N . PHE A 1 135 ? 13.531 -1.784 -11.461 1.00 69.12 135 PHE A N 1
ATOM 1073 C CA . PHE A 1 135 ? 14.371 -1.409 -10.311 1.00 69.12 135 PHE A CA 1
ATOM 1074 C C . PHE A 1 135 ? 15.629 -2.285 -10.117 1.00 69.12 135 PHE A C 1
ATOM 1076 O O . PHE A 1 135 ? 16.144 -2.399 -9.002 1.00 69.12 135 PHE A O 1
ATOM 1083 N N . LEU A 1 136 ? 16.143 -2.932 -11.169 1.00 62.22 136 LEU A N 1
ATOM 1084 C CA . LEU A 1 136 ? 17.358 -3.749 -11.073 1.00 62.22 136 LEU A CA 1
ATOM 1085 C C . LEU A 1 136 ? 18.614 -2.901 -10.762 1.00 62.22 136 LEU A C 1
ATOM 1087 O O . LEU A 1 136 ? 18.886 -1.934 -11.471 1.00 62.22 136 LEU A O 1
ATOM 1091 N N . PRO A 1 137 ? 19.429 -3.282 -9.755 1.00 51.47 137 PRO A N 1
ATOM 1092 C CA . PRO A 1 137 ? 20.555 -2.467 -9.293 1.00 51.47 137 PRO A CA 1
ATOM 1093 C C . PRO A 1 137 ? 21.838 -2.569 -10.135 1.00 51.47 137 PRO A C 1
ATOM 1095 O O . PRO A 1 137 ? 22.799 -1.870 -9.833 1.00 51.47 137 PRO A O 1
ATOM 1098 N N . VAL A 1 138 ? 21.907 -3.418 -11.166 1.00 52.72 138 VAL A N 1
ATOM 1099 C CA . VAL A 1 138 ? 23.175 -3.696 -11.859 1.00 52.72 138 VAL A CA 1
ATOM 1100 C C . VAL A 1 138 ? 22.980 -3.708 -13.376 1.00 52.72 138 VAL A C 1
ATOM 1102 O O . VAL A 1 138 ? 22.480 -4.673 -13.947 1.00 52.72 138 VAL A O 1
ATOM 1105 N N . ARG A 1 139 ? 23.403 -2.624 -14.037 1.00 51.16 139 ARG A N 1
ATOM 1106 C CA . ARG A 1 139 ? 23.751 -2.630 -15.463 1.00 51.16 139 ARG A CA 1
ATOM 1107 C C . ARG A 1 139 ? 25.250 -2.899 -15.560 1.00 51.16 139 ARG A C 1
ATOM 1109 O O . ARG A 1 139 ? 26.036 -1.967 -15.432 1.00 51.16 139 ARG A O 1
ATOM 1116 N N . VAL A 1 140 ? 25.637 -4.157 -15.741 1.00 49.53 140 VAL A N 1
ATOM 1117 C CA . VAL A 1 140 ? 27.002 -4.514 -16.153 1.00 49.53 140 VAL A CA 1
ATOM 1118 C C . VAL A 1 140 ? 26.924 -4.842 -17.635 1.00 49.53 140 VAL A C 1
ATOM 1120 O O . VAL A 1 140 ? 26.159 -5.716 -18.031 1.00 49.53 140 VAL A O 1
ATOM 1123 N N . ASP A 1 141 ? 27.622 -4.036 -18.431 1.00 52.59 141 ASP A N 1
ATOM 1124 C CA . ASP A 1 141 ? 27.981 -4.237 -19.835 1.00 52.59 141 ASP A CA 1
ATOM 1125 C C . ASP A 1 141 ? 27.037 -5.153 -20.646 1.00 52.59 141 ASP A C 1
ATOM 1127 O O . ASP A 1 141 ? 27.212 -6.362 -20.769 1.00 52.59 141 ASP A O 1
ATOM 1131 N N . ALA A 1 142 ? 26.013 -4.517 -21.225 1.00 56.25 142 ALA A N 1
ATOM 1132 C CA . ALA A 1 142 ? 25.112 -5.018 -22.270 1.00 56.25 142 ALA A CA 1
ATOM 1133 C C . ALA A 1 142 ? 24.139 -6.181 -21.953 1.00 56.25 142 ALA A C 1
ATOM 1135 O O . ALA A 1 142 ? 23.246 -6.417 -22.768 1.00 56.25 142 ALA A O 1
ATOM 1136 N N . LEU A 1 143 ? 24.192 -6.842 -20.788 1.00 57.12 143 LEU A N 1
ATOM 1137 C CA . LEU A 1 143 ? 23.229 -7.897 -20.411 1.00 57.12 143 LEU A CA 1
ATOM 1138 C C . LEU A 1 143 ? 22.580 -7.622 -19.043 1.00 57.12 143 LEU A C 1
ATOM 1140 O O . LEU A 1 143 ? 23.199 -7.756 -17.991 1.00 57.12 143 LEU A O 1
ATOM 1144 N N . MET A 1 144 ? 21.292 -7.255 -19.048 1.00 60.53 144 MET A N 1
ATOM 1145 C CA . MET A 1 144 ? 20.499 -7.041 -17.826 1.00 60.53 144 MET A CA 1
ATOM 1146 C C . MET A 1 144 ? 20.060 -8.378 -17.211 1.00 60.53 144 MET A C 1
ATOM 1148 O O . MET A 1 144 ? 18.914 -8.796 -17.368 1.00 60.53 144 MET A O 1
ATOM 1152 N N . LEU A 1 145 ? 20.967 -9.065 -16.521 1.00 68.69 145 LEU A N 1
ATOM 1153 C CA . LEU A 1 145 ? 20.660 -10.333 -15.859 1.00 68.69 145 LEU A CA 1
ATOM 1154 C C . LEU A 1 145 ? 19.868 -10.105 -14.560 1.00 68.69 145 LEU A C 1
ATOM 1156 O O . LEU A 1 145 ? 20.323 -9.428 -13.639 1.00 68.69 145 LEU A O 1
ATOM 1160 N N . TYR A 1 146 ? 18.674 -10.694 -14.478 1.00 77.50 146 TYR A N 1
ATOM 1161 C CA . TYR A 1 146 ? 17.801 -10.675 -13.306 1.00 77.50 146 TYR A CA 1
ATOM 1162 C C . TYR A 1 146 ? 17.934 -11.997 -12.538 1.00 77.50 146 TYR A C 1
ATOM 1164 O O . TYR A 1 146 ? 17.693 -13.063 -13.101 1.00 77.50 146 TYR A O 1
ATOM 1172 N N . GLU A 1 147 ? 18.259 -11.944 -11.243 1.00 82.12 147 GLU A N 1
ATOM 1173 C CA . GLU A 1 147 ? 18.260 -13.131 -10.375 1.00 82.12 147 GLU A CA 1
ATOM 1174 C C . GLU A 1 147 ? 16.829 -13.516 -9.970 1.00 82.12 147 GLU A C 1
ATOM 1176 O O . GLU A 1 147 ? 16.103 -12.743 -9.332 1.00 82.12 147 GLU A O 1
ATOM 1181 N N . CYS A 1 148 ? 16.413 -14.736 -10.301 1.00 78.25 148 CYS A N 1
ATOM 1182 C CA . CYS A 1 148 ? 15.101 -15.249 -9.945 1.00 78.25 148 CYS A CA 1
ATOM 1183 C C . CYS A 1 148 ? 14.925 -15.342 -8.416 1.00 78.25 148 CYS A C 1
ATOM 1185 O O . CYS A 1 148 ? 15.671 -16.062 -7.750 1.00 78.25 148 CYS A O 1
ATOM 1187 N N . PRO A 1 149 ? 13.879 -14.729 -7.822 1.00 75.50 149 PRO A N 1
ATOM 1188 C CA . PRO A 1 149 ? 13.635 -14.820 -6.382 1.00 75.50 149 PRO A CA 1
ATOM 1189 C C . PRO A 1 149 ? 13.240 -16.231 -5.922 1.00 75.50 149 PRO A C 1
ATOM 1191 O O . PRO A 1 149 ? 13.245 -16.481 -4.720 1.00 75.50 149 PRO A O 1
ATOM 1194 N N . VAL A 1 150 ? 12.880 -17.127 -6.852 1.00 71.12 150 VAL A N 1
ATOM 1195 C CA . VAL A 1 150 ? 12.434 -18.497 -6.562 1.00 71.12 150 VAL A CA 1
ATOM 1196 C C . VAL A 1 150 ? 13.591 -19.489 -6.649 1.00 71.12 150 VAL A C 1
ATOM 1198 O O . VAL A 1 150 ? 13.907 -20.125 -5.651 1.00 71.12 150 VAL A O 1
ATOM 1201 N N . CYS A 1 151 ? 14.230 -19.607 -7.817 1.00 76.06 151 CYS A N 1
ATOM 1202 C CA . CYS A 1 151 ? 15.266 -20.616 -8.071 1.00 76.06 151 CYS A CA 1
ATOM 1203 C C . CYS A 1 151 ? 16.703 -20.079 -8.039 1.00 76.06 151 CYS A C 1
ATOM 1205 O O . CYS A 1 151 ? 17.625 -20.871 -8.175 1.00 76.06 151 CYS A O 1
ATOM 1207 N N . LYS A 1 152 ? 16.907 -18.765 -7.854 1.00 80.88 152 LYS A N 1
ATOM 1208 C CA . LYS A 1 152 ? 18.235 -18.117 -7.812 1.00 80.88 152 LYS A CA 1
ATOM 1209 C C . LYS A 1 152 ? 19.032 -18.157 -9.122 1.00 80.88 152 LYS A C 1
ATOM 1211 O O . LYS A 1 152 ? 20.165 -17.694 -9.164 1.00 80.88 152 LYS A O 1
ATOM 1216 N N . GLU A 1 153 ? 18.432 -18.639 -10.208 1.00 79.94 153 GLU A N 1
ATOM 1217 C CA . GLU A 1 153 ? 19.019 -18.575 -11.548 1.00 79.94 153 GLU A CA 1
ATOM 1218 C C . GLU A 1 153 ? 18.946 -17.155 -12.119 1.00 79.94 153 GLU A C 1
ATOM 1220 O O . GLU A 1 153 ? 17.954 -16.445 -11.921 1.00 79.94 153 GLU A O 1
ATOM 1225 N N . TYR A 1 154 ? 19.983 -16.758 -12.855 1.00 83.31 154 TYR A N 1
ATOM 1226 C CA . TYR A 1 154 ? 20.024 -15.493 -13.581 1.00 83.31 154 TYR A CA 1
ATOM 1227 C C . TYR A 1 154 ? 19.438 -15.671 -14.978 1.00 83.31 154 TYR A C 1
ATOM 1229 O O . TYR A 1 154 ? 19.759 -16.634 -15.669 1.00 83.31 154 TYR A O 1
ATOM 1237 N N . GLY A 1 155 ? 18.607 -14.726 -15.405 1.00 79.00 155 GLY A N 1
ATOM 1238 C CA . GLY A 1 155 ? 18.027 -14.743 -16.743 1.00 79.00 155 GLY A CA 1
ATOM 1239 C C . GLY A 1 155 ? 17.492 -13.386 -17.166 1.00 79.00 155 GLY A C 1
ATOM 1240 O O . GLY A 1 155 ? 17.439 -12.442 -16.371 1.00 79.00 155 GLY A O 1
ATOM 1241 N N . LEU A 1 156 ? 17.092 -13.285 -18.428 1.00 82.62 156 LEU A N 1
ATOM 1242 C CA . LEU A 1 156 ? 16.508 -12.065 -18.970 1.00 82.62 156 LEU A CA 1
ATOM 1243 C C . LEU A 1 156 ? 14.999 -12.020 -18.674 1.00 82.62 156 LEU A C 1
ATOM 1245 O O . LEU A 1 156 ? 14.283 -12.995 -18.914 1.00 82.62 156 LEU A O 1
ATOM 1249 N N . PRO A 1 157 ? 14.468 -10.897 -18.162 1.00 84.69 157 PRO A N 1
ATOM 1250 C CA . PRO A 1 157 ? 13.032 -10.733 -18.005 1.00 84.69 157 PRO A CA 1
ATOM 1251 C C . PRO A 1 157 ? 12.372 -10.411 -19.350 1.00 84.69 157 PRO A C 1
ATOM 1253 O O . PRO A 1 157 ? 12.593 -9.355 -19.938 1.00 84.69 157 PRO A O 1
ATOM 1256 N N . ILE A 1 158 ? 11.495 -11.301 -19.811 1.00 83.12 158 ILE A N 1
ATOM 1257 C CA . ILE A 1 158 ? 10.706 -11.150 -21.037 1.00 83.12 158 ILE A CA 1
ATOM 1258 C C . ILE A 1 158 ? 9.289 -10.727 -20.663 1.00 83.12 158 ILE A C 1
ATOM 1260 O O . ILE A 1 158 ? 8.620 -11.398 -19.873 1.00 83.12 158 ILE A O 1
ATOM 1264 N N . LYS A 1 159 ? 8.791 -9.631 -21.241 1.00 83.50 159 LYS A N 1
ATOM 1265 C CA . LYS A 1 159 ? 7.399 -9.215 -21.035 1.00 83.50 159 LYS A CA 1
ATOM 1266 C C . LYS A 1 159 ? 6.466 -10.278 -21.623 1.00 83.50 159 LYS A C 1
ATOM 1268 O O . LYS A 1 159 ? 6.555 -10.585 -22.806 1.00 83.50 159 LYS A O 1
ATOM 1273 N N . LEU A 1 160 ? 5.592 -10.857 -20.797 1.00 71.12 160 LEU A N 1
ATOM 1274 C CA . LEU A 1 160 ? 4.732 -11.972 -21.222 1.00 71.12 160 LEU A CA 1
ATOM 1275 C C . LEU A 1 160 ? 3.593 -11.537 -22.143 1.00 71.12 160 LEU A C 1
ATOM 1277 O O . LEU A 1 160 ? 3.157 -12.312 -22.988 1.00 71.12 160 LEU A O 1
ATOM 1281 N N . TYR A 1 161 ? 3.096 -10.318 -21.945 1.00 61.69 161 TYR A N 1
ATOM 1282 C CA . TYR A 1 161 ? 2.016 -9.745 -22.734 1.00 61.69 161 TYR A CA 1
ATOM 1283 C C . TYR A 1 161 ? 2.414 -8.314 -23.093 1.00 61.69 161 TYR A C 1
ATOM 1285 O O . TYR A 1 161 ? 2.527 -7.446 -22.219 1.00 61.69 161 TYR A O 1
ATOM 1293 N N . GLY A 1 162 ? 2.694 -8.102 -24.372 1.00 51.09 162 GLY A N 1
ATOM 1294 C CA . GLY A 1 162 ? 3.083 -6.835 -24.978 1.00 51.09 162 GLY A CA 1
ATOM 1295 C C . GLY A 1 162 ? 2.331 -6.658 -26.278 1.00 51.09 162 GLY A C 1
ATOM 1296 O O . GLY A 1 162 ? 2.146 -7.686 -26.966 1.00 51.09 162 GLY A O 1
#

pLDDT: mean 75.75, std 11.82, range [42.19, 92.94]